Protein AF-H9FIE6-F1 (afdb_monomer)

Solvent-accessible surface area (backbone atoms only — not comparable to full-atom values): 7216 Å² total; per-residue (Å²): 117,74,65,43,48,56,50,24,53,52,25,47,75,69,70,36,49,73,58,19,46,52,44,35,52,58,74,63,68,66,77,90,70,83,52,68,72,58,45,52,50,47,33,54,29,30,54,53,42,24,61,50,21,65,77,80,38,58,86,52,23,64,60,33,49,50,55,26,50,54,52,46,52,55,43,67,71,43,30,73,80,79,44,54,87,47,47,65,61,52,26,53,50,51,24,51,52,26,45,50,52,15,53,51,24,49,75,71,67,38,52,72,59,13,55,50,25,52,53,54,23,58,80,42,45,81,76,88,80,74,91,124

pLDDT: mean 88.94, std 11.82, range [32.81, 96.88]

Secondary structure (DSSP, 8-state):
-HHHHHHHHHHHHTT-HHHHHHHHHHHT-SS---SHHHHHHHHHHHHHHHHHHHTT-GGGHHHHHHHHHHHHHHHHHHHHHH-GGGHHHHHHHHHHHHHHHHHHHHHTT-HHHHHHHHHHHHHHSPP-----

InterPro domains:
  IPR011990 Tetratricopeptide-like helical domain superfamily [G3DSA:1.25.40.10] (2-131)
  IPR011990 Tetratricopeptide-like helical domain superfamily [SSF48452] (6-130)
  IPR019734 Tetratricopeptide repeat [PS50005] (95-128)
  IPR019734 Tetratricopeptide repeat [SM00028] (1-34)
  IPR019734 Tetratricopeptide repeat [SM00028] (43-75)
  IPR019734 Tetratricopeptide repeat [SM00028] (95-128)
  IPR040364 Tetratricopeptide repeat protein 21A/21B [PTHR14699] (2-131)
  IPR056836 Tetratricopeptide repeat protein 21A/21B, fourth ARM domain [PF25068] (2-120)

Organism: Macaca mulatta (NCBI:txid9544)

Foldseek 3Di:
DLVLLVVLVVCVVVVVLVVSLVSLVVLVPDPDDDDLVSLVSNLSSLLSNLVSCVVPPLVCNVVSLVSSLVSLVVNLVCCVPPPVVCLLVSLVSNLSSLCSQLVSCVVVVVNVRNVVSNVVSPVSDPPPPPPD

Structure (mmCIF, N/CA/C/O backbone):
data_AF-H9FIE6-F1
#
_entry.id   AF-H9FIE6-F1
#
loop_
_atom_site.group_PDB
_atom_site.id
_atom_site.type_symbol
_atom_site.label_atom_id
_atom_site.label_alt_id
_atom_site.label_comp_id
_atom_site.label_asym_id
_atom_site.label_entity_id
_atom_site.label_seq_id
_atom_site.pdbx_PDB_ins_code
_atom_site.Cartn_x
_atom_site.Cartn_y
_atom_site.Cartn_z
_atom_site.occupancy
_atom_site.B_iso_or_equiv
_atom_site.auth_seq_id
_atom_site.auth_comp_id
_atom_site.auth_asym_id
_atom_site.auth_atom_id
_atom_site.pdbx_PDB_model_num
ATOM 1 N N . ASP A 1 1 ? -5.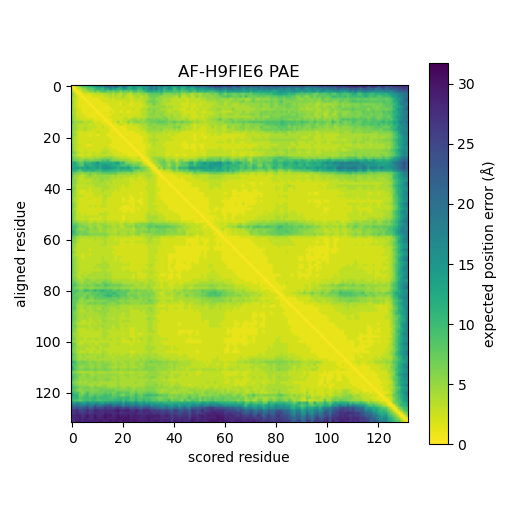711 7.839 -16.123 1.00 54.94 1 ASP A N 1
ATOM 2 C CA . ASP A 1 1 ? -6.093 9.210 -15.717 1.00 54.94 1 ASP A CA 1
ATOM 3 C C . ASP A 1 1 ? -5.314 9.708 -14.507 1.00 54.94 1 ASP A C 1
ATOM 5 O O . ASP A 1 1 ? -5.679 9.421 -13.372 1.00 54.94 1 ASP A O 1
ATOM 9 N N . PHE A 1 2 ? -4.264 10.500 -14.742 1.00 60.62 2 PHE A N 1
ATOM 10 C CA . PHE A 1 2 ? -3.476 11.159 -13.685 1.00 60.62 2 PHE A CA 1
ATOM 11 C C . PHE A 1 2 ? -4.336 12.106 -12.818 1.00 60.62 2 PHE A C 1
ATOM 13 O O . PHE A 1 2 ? -4.149 12.215 -11.608 1.00 60.62 2 PHE A O 1
ATOM 20 N N . LEU A 1 3 ? -5.362 12.709 -13.430 1.00 76.88 3 LEU A N 1
ATOM 21 C CA . LEU A 1 3 ? -6.283 13.652 -12.795 1.00 76.88 3 LEU A CA 1
ATOM 22 C C . LEU A 1 3 ? -7.105 13.031 -11.651 1.00 76.88 3 LEU A C 1
ATOM 24 O O . LEU A 1 3 ? -7.491 13.735 -10.717 1.00 76.88 3 LEU A O 1
ATOM 28 N N . CYS A 1 4 ? -7.377 11.723 -11.699 1.00 83.81 4 CYS A N 1
ATOM 29 C CA . CYS A 1 4 ? -8.188 11.047 -10.687 1.00 83.81 4 CYS A CA 1
ATOM 30 C C . CYS A 1 4 ? -7.450 10.906 -9.354 1.00 83.81 4 CYS A C 1
ATOM 32 O O . CYS A 1 4 ? -8.041 11.174 -8.306 1.00 83.81 4 CYS A O 1
ATOM 34 N N . CYS A 1 5 ? -6.170 10.522 -9.382 1.00 84.56 5 CYS A N 1
ATOM 35 C CA . CYS A 1 5 ? -5.388 10.382 -8.158 1.00 84.56 5 CYS 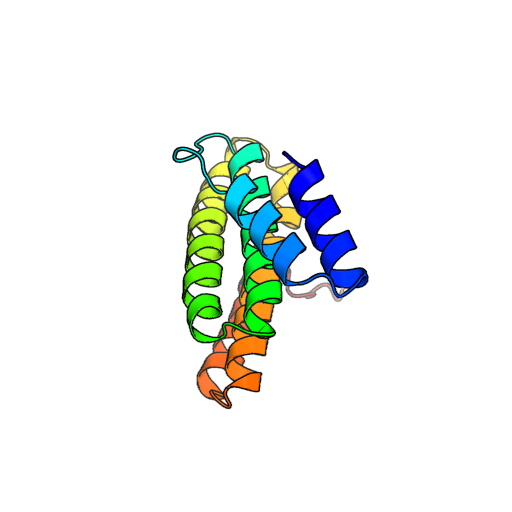A CA 1
ATOM 36 C C . CYS A 1 5 ? -5.133 11.775 -7.520 1.00 84.56 5 CYS A C 1
ATOM 38 O O . CYS A 1 5 ? -5.309 11.922 -6.309 1.00 84.56 5 CYS A O 1
ATOM 40 N N . ASP A 1 6 ? -4.861 12.821 -8.317 1.00 87.31 6 ASP A N 1
ATOM 41 C CA . ASP A 1 6 ? -4.720 14.208 -7.825 1.00 87.31 6 ASP A CA 1
ATOM 42 C C . ASP A 1 6 ? -6.017 14.739 -7.190 1.00 87.31 6 ASP A C 1
ATOM 44 O O . ASP A 1 6 ? -6.017 15.323 -6.100 1.00 87.31 6 ASP A O 1
ATOM 48 N N . LEU A 1 7 ? -7.157 14.503 -7.852 1.00 89.38 7 LEU A N 1
ATOM 49 C CA . LEU A 1 7 ? -8.469 14.875 -7.328 1.00 89.38 7 LEU A CA 1
ATOM 50 C C . LEU A 1 7 ? -8.766 14.143 -6.014 1.00 89.38 7 LEU A C 1
ATOM 52 O O . LEU A 1 7 ? -9.257 14.758 -5.065 1.00 89.38 7 LEU A O 1
ATOM 56 N N . ALA A 1 8 ? -8.467 12.846 -5.935 1.00 89.56 8 ALA A N 1
ATOM 57 C CA . ALA A 1 8 ? -8.651 12.065 -4.719 1.00 89.56 8 ALA A CA 1
ATOM 58 C C . ALA A 1 8 ? -7.777 12.581 -3.566 1.00 89.56 8 ALA A C 1
ATOM 60 O O . ALA A 1 8 ? -8.263 12.707 -2.440 1.00 89.56 8 ALA A O 1
ATOM 61 N N . GLU A 1 9 ? -6.524 12.953 -3.836 1.00 87.62 9 GLU A N 1
ATOM 62 C CA . GLU A 1 9 ? -5.632 13.529 -2.831 1.00 87.62 9 GLU A CA 1
ATOM 63 C C . GLU A 1 9 ? -6.153 14.880 -2.311 1.00 87.62 9 GLU A C 1
ATOM 65 O O . GLU A 1 9 ? -6.167 15.131 -1.100 1.00 87.62 9 GLU A O 1
ATOM 70 N N . LEU A 1 10 ? -6.660 15.736 -3.203 1.00 91.94 10 LEU A N 1
ATOM 71 C CA . LEU A 1 10 ? -7.312 16.987 -2.817 1.00 91.94 10 LEU A CA 1
ATOM 72 C C . LEU A 1 10 ? -8.566 16.731 -1.967 1.00 91.94 10 LEU A C 1
ATOM 74 O O . LEU A 1 10 ? -8.778 17.388 -0.946 1.00 91.94 10 LEU A O 1
ATOM 78 N N . LEU A 1 11 ? -9.397 15.761 -2.353 1.00 89.69 11 LEU A N 1
ATOM 79 C CA . LEU A 1 11 ? -10.601 15.392 -1.606 1.00 89.69 11 LEU A CA 1
ATOM 80 C C . LEU A 1 11 ? -10.266 14.861 -0.207 1.00 89.69 11 LEU A C 1
ATOM 82 O O . LEU A 1 11 ? -10.954 15.224 0.750 1.00 89.69 11 LEU A O 1
ATOM 86 N N . LEU A 1 12 ? -9.194 14.078 -0.068 1.00 88.06 12 LEU A N 1
ATOM 87 C CA . LEU A 1 12 ? -8.666 13.638 1.224 1.00 88.06 12 LEU A CA 1
ATOM 88 C C . LEU A 1 12 ? -8.231 14.822 2.096 1.00 88.06 12 LEU A C 1
ATOM 90 O O . LEU A 1 12 ? -8.628 14.896 3.259 1.00 88.06 12 LEU A O 1
ATOM 94 N N . LYS A 1 13 ? -7.492 15.789 1.533 1.00 89.62 13 LYS A N 1
ATOM 95 C CA . LYS A 1 13 ? -7.089 17.026 2.236 1.00 89.62 13 LYS A CA 1
ATOM 96 C C . LYS A 1 13 ? -8.299 17.845 2.704 1.00 89.62 13 LYS A C 1
ATOM 98 O O . LYS A 1 13 ? -8.264 18.446 3.773 1.00 89.62 13 LYS A O 1
ATOM 103 N N . LEU A 1 14 ? -9.400 17.805 1.953 1.00 91.94 14 LEU A N 1
ATOM 104 C CA . LEU A 1 14 ? -10.682 18.429 2.305 1.00 91.94 14 LEU A CA 1
ATOM 105 C C . LEU A 1 14 ? -11.573 17.563 3.219 1.00 91.94 14 LEU A C 1
ATOM 107 O O . LEU A 1 14 ? -12.735 17.913 3.433 1.00 91.94 14 LEU A O 1
ATOM 111 N N . LYS A 1 15 ? -11.071 16.431 3.734 1.00 88.62 15 LYS A N 1
ATOM 112 C CA . LYS A 1 15 ? -11.808 15.452 4.560 1.00 88.62 15 LYS A CA 1
ATOM 113 C C . LYS A 1 15 ? -13.062 14.873 3.882 1.00 88.62 15 LYS A C 1
ATOM 115 O O . LYS A 1 15 ? -13.965 14.370 4.545 1.00 88.62 15 LYS A O 1
ATOM 120 N N . LYS A 1 16 ? -13.131 14.904 2.548 1.00 91.00 16 LYS A N 1
ATOM 121 C CA . LYS A 1 16 ? -14.238 14.355 1.744 1.00 91.00 16 LYS A CA 1
ATOM 122 C C . LYS A 1 16 ? -13.971 12.890 1.385 1.00 91.00 16 LYS A C 1
ATOM 124 O O . LYS A 1 16 ? -13.906 12.538 0.208 1.00 91.00 16 LYS A O 1
ATOM 129 N N . ILE A 1 17 ? -13.841 12.047 2.408 1.00 90.31 17 ILE A N 1
ATOM 130 C CA . ILE A 1 17 ? -13.378 10.651 2.307 1.00 90.31 17 ILE A CA 1
ATOM 131 C C . ILE A 1 17 ? -14.224 9.835 1.316 1.00 90.31 17 ILE A C 1
ATOM 133 O O . ILE A 1 17 ? -13.685 9.303 0.351 1.00 90.31 17 ILE A O 1
ATOM 137 N N . ASN A 1 18 ? -15.553 9.852 1.455 1.00 91.00 18 ASN A N 1
ATOM 138 C CA . ASN A 1 18 ? -16.460 9.091 0.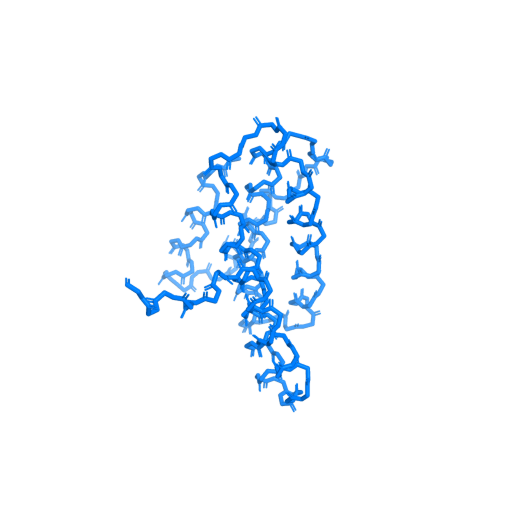579 1.00 91.00 18 ASN A CA 1
ATOM 139 C C . ASN A 1 18 ? -16.356 9.502 -0.901 1.00 91.00 18 ASN A C 1
ATOM 141 O O . ASN A 1 18 ? -16.554 8.692 -1.804 1.00 91.00 18 ASN A O 1
ATOM 145 N N . LYS A 1 19 ? -16.062 10.783 -1.175 1.00 92.00 19 LYS A N 1
ATOM 146 C CA . LYS A 1 19 ? -15.887 11.264 -2.553 1.00 92.00 19 LYS A CA 1
ATOM 147 C C . LYS A 1 19 ? -14.548 10.811 -3.122 1.00 92.00 19 LYS A C 1
ATOM 149 O O . LYS A 1 19 ? -14.514 10.412 -4.281 1.00 92.00 19 LYS A O 1
ATOM 154 N N . ALA A 1 20 ? -13.483 10.858 -2.318 1.00 93.12 20 ALA A N 1
ATOM 155 C CA . ALA A 1 20 ? -12.175 10.347 -2.714 1.00 93.12 20 ALA A CA 1
ATOM 156 C C . ALA A 1 20 ? -12.260 8.852 -3.050 1.00 93.12 20 ALA A C 1
ATOM 158 O O . ALA A 1 20 ? -11.829 8.444 -4.123 1.00 93.12 20 ALA A O 1
ATOM 159 N N . GLU A 1 21 ? -12.911 8.061 -2.192 1.00 93.44 21 GLU A N 1
ATOM 160 C CA . GLU A 1 21 ? -13.128 6.629 -2.418 1.00 93.44 21 GLU A CA 1
ATOM 161 C C . GLU A 1 21 ? -13.839 6.354 -3.748 1.00 93.44 21 GLU A C 1
ATOM 163 O O . GLU A 1 21 ? -13.386 5.527 -4.537 1.00 93.44 21 GLU A O 1
ATOM 168 N N . LYS A 1 22 ? -14.940 7.069 -4.021 1.00 93.69 22 LYS A N 1
ATOM 169 C CA . LYS A 1 22 ? -15.718 6.887 -5.250 1.00 93.69 22 LYS A CA 1
ATOM 170 C C . LYS A 1 22 ? -14.887 7.189 -6.498 1.00 93.69 22 LYS A C 1
ATOM 172 O O . LYS A 1 22 ? -14.921 6.405 -7.439 1.00 93.69 22 LYS A O 1
ATOM 177 N N . VAL A 1 23 ? -14.143 8.297 -6.491 1.00 93.62 23 VAL A N 1
ATOM 178 C CA . VAL A 1 23 ? -13.274 8.690 -7.613 1.00 93.62 23 VAL A CA 1
ATOM 179 C C . VAL A 1 23 ? -12.198 7.634 -7.860 1.00 93.62 23 VAL A C 1
ATOM 181 O O . VAL A 1 23 ? -11.979 7.250 -9.003 1.00 93.62 23 VAL A O 1
ATOM 184 N N . LEU A 1 24 ? -11.565 7.127 -6.800 1.00 92.81 24 LEU A N 1
ATOM 185 C CA . LEU A 1 24 ? -10.520 6.107 -6.912 1.00 92.81 24 LEU A CA 1
ATOM 186 C C . LEU A 1 24 ? -11.065 4.770 -7.418 1.00 92.81 24 LEU A C 1
ATOM 188 O O . LEU A 1 24 ? -10.441 4.146 -8.266 1.00 92.81 24 LEU A O 1
ATOM 192 N N . LYS A 1 25 ? -12.241 4.343 -6.945 1.00 93.19 25 LYS A N 1
ATOM 193 C CA . LYS A 1 25 ? -12.894 3.121 -7.434 1.00 93.19 25 LYS A CA 1
ATOM 194 C C . LYS A 1 25 ? -13.239 3.207 -8.914 1.00 93.19 25 LYS A C 1
ATOM 196 O O . LYS A 1 25 ? -12.953 2.267 -9.636 1.00 93.19 25 LYS A O 1
ATOM 201 N N . GLN A 1 26 ? -13.799 4.334 -9.353 1.00 91.62 26 GLN A N 1
ATOM 202 C CA . GLN A 1 26 ? -14.104 4.566 -10.767 1.00 91.62 26 GLN A CA 1
ATOM 203 C C . GLN A 1 26 ? -12.836 4.585 -11.623 1.00 91.62 26 GLN A C 1
ATOM 205 O O . GLN A 1 26 ? -12.830 4.043 -12.719 1.00 91.62 26 GLN A O 1
ATOM 210 N N . ALA A 1 27 ? -11.748 5.167 -11.112 1.00 90.19 27 ALA A N 1
ATOM 211 C CA . ALA A 1 27 ? -10.466 5.182 -11.810 1.00 90.19 27 ALA A CA 1
ATOM 212 C C . ALA A 1 27 ? -9.842 3.787 -11.967 1.00 90.19 27 ALA A C 1
ATOM 214 O O . ALA A 1 27 ? -9.020 3.619 -12.853 1.00 90.19 27 ALA A O 1
ATOM 215 N N . LEU A 1 28 ? -10.224 2.824 -11.122 1.00 90.62 28 LEU A N 1
ATOM 216 C CA . LEU A 1 28 ? -9.780 1.427 -11.163 1.00 90.62 28 LEU A CA 1
ATOM 217 C C . LEU A 1 28 ? -10.811 0.502 -11.841 1.00 90.62 28 LEU A C 1
ATOM 219 O O . LEU A 1 28 ? -10.605 -0.709 -11.909 1.00 90.62 28 LEU A O 1
ATOM 223 N N . GLU A 1 29 ? -11.945 1.044 -12.294 1.00 89.19 29 GLU A N 1
ATOM 224 C CA . GLU A 1 29 ? -13.035 0.298 -12.925 1.00 89.19 29 GLU A CA 1
ATOM 225 C C . GLU A 1 29 ? -12.784 0.185 -14.433 1.00 89.19 29 GLU A C 1
ATOM 227 O O . GLU A 1 29 ? -13.448 0.809 -15.259 1.00 89.19 29 GLU A O 1
ATOM 232 N N . HIS A 1 30 ? -11.770 -0.597 -14.792 1.00 84.38 30 HIS A N 1
ATOM 233 C CA . HIS A 1 30 ? -11.421 -0.902 -16.176 1.00 84.38 30 HIS A CA 1
ATOM 234 C C . HIS A 1 30 ? -10.759 -2.282 -16.285 1.00 84.38 30 HIS A C 1
ATOM 236 O O . HIS A 1 30 ? -10.373 -2.893 -15.286 1.00 84.38 30 HIS A O 1
ATOM 242 N N . ASP A 1 31 ? -10.623 -2.776 -17.517 1.00 79.25 31 ASP A N 1
ATOM 243 C CA . ASP A 1 31 ? -9.955 -4.049 -17.794 1.00 79.25 31 ASP A CA 1
ATOM 244 C C . ASP A 1 31 ? -8.474 -4.028 -17.385 1.00 79.25 31 ASP A C 1
ATOM 246 O O . ASP A 1 31 ? -7.865 -2.972 -17.191 1.00 79.25 31 ASP A O 1
ATOM 250 N N . ILE A 1 32 ? -7.879 -5.221 -17.261 1.00 74.75 32 ILE A N 1
ATOM 251 C CA . ILE A 1 32 ? -6.474 -5.399 -16.873 1.00 74.75 32 ILE A CA 1
ATOM 252 C C . ILE A 1 32 ? -5.567 -4.609 -17.826 1.00 74.75 32 ILE A C 1
ATOM 254 O O . ILE A 1 32 ? -5.373 -4.992 -18.982 1.00 74.75 32 ILE A O 1
ATOM 258 N N . VAL A 1 33 ? -4.953 -3.546 -17.309 1.00 78.69 33 VAL A N 1
ATOM 259 C CA . VAL A 1 33 ? -3.997 -2.725 -18.055 1.00 78.69 33 VAL A CA 1
ATOM 260 C C . VAL A 1 33 ? -2.679 -3.469 -18.268 1.00 78.69 33 VAL A C 1
ATOM 262 O O . VAL A 1 33 ? -2.192 -4.206 -17.402 1.00 78.69 33 VAL A O 1
ATOM 265 N N . GLN A 1 34 ? -2.106 -3.296 -19.458 1.00 82.69 34 GLN A N 1
ATOM 266 C CA . GLN A 1 34 ? -0.864 -3.955 -19.874 1.00 82.69 34 GLN A CA 1
ATOM 267 C C . GLN A 1 34 ? 0.258 -2.964 -20.177 1.00 82.69 34 GLN A C 1
ATOM 269 O O . GLN A 1 34 ? 1.414 -3.374 -20.245 1.00 82.69 34 GLN A O 1
ATOM 274 N N . ASP A 1 35 ? -0.020 -1.676 -20.354 1.00 89.56 35 ASP A N 1
ATOM 275 C CA . ASP A 1 35 ? 1.031 -0.678 -20.515 1.00 89.56 35 ASP A CA 1
ATOM 276 C C . ASP A 1 35 ? 1.543 -0.193 -19.150 1.00 89.56 35 ASP A C 1
ATOM 278 O O . ASP A 1 35 ? 0.796 -0.065 -18.178 1.00 89.56 35 ASP A O 1
ATOM 282 N N . ILE A 1 36 ? 2.849 0.061 -19.075 1.00 88.69 36 ILE A N 1
ATOM 283 C CA . ILE A 1 36 ? 3.520 0.487 -17.844 1.00 88.69 36 ILE A CA 1
ATOM 284 C C . ILE A 1 36 ? 2.905 1.776 -17.249 1.00 88.69 36 ILE A C 1
ATOM 286 O O . ILE A 1 36 ? 2.653 1.786 -16.040 1.00 88.69 36 ILE A O 1
ATOM 290 N N . PRO A 1 37 ? 2.640 2.848 -18.027 1.00 89.69 37 PRO A N 1
ATOM 291 C CA . PRO A 1 37 ? 2.053 4.080 -17.496 1.00 89.69 37 PRO A CA 1
ATOM 292 C C . PRO A 1 37 ? 0.697 3.884 -16.810 1.00 89.69 37 PRO A C 1
ATOM 294 O O . PRO A 1 37 ? 0.491 4.409 -15.713 1.00 89.69 37 PRO A O 1
ATOM 297 N N . SER A 1 38 ? -0.209 3.110 -17.409 1.00 90.00 38 SER A N 1
ATOM 298 C CA . SER A 1 38 ? -1.513 2.815 -16.810 1.00 90.00 38 SER A CA 1
ATOM 299 C C . SER A 1 38 ? -1.362 1.992 -15.535 1.00 90.00 38 SER A C 1
ATOM 301 O O . SER A 1 38 ? -1.924 2.358 -14.506 1.00 90.00 38 SER A O 1
ATOM 303 N N . MET A 1 39 ? -0.504 0.964 -15.541 1.00 91.75 39 MET A N 1
ATOM 304 C CA . MET A 1 39 ? -0.220 0.186 -14.329 1.00 91.75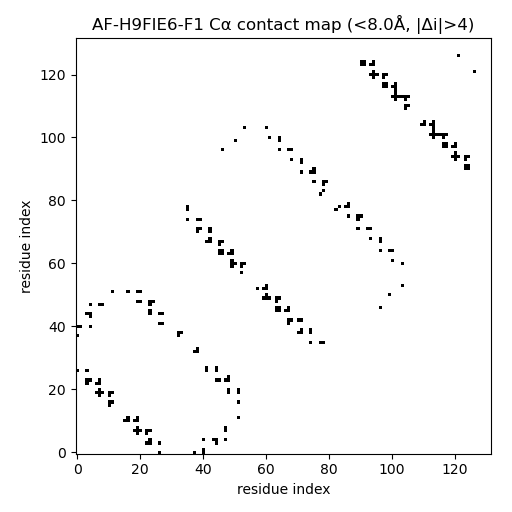 39 MET A CA 1
ATOM 305 C C . MET A 1 39 ? 0.311 1.077 -13.190 1.00 91.75 39 MET A C 1
ATOM 307 O O . MET A 1 39 ? -0.063 0.902 -12.034 1.00 91.75 39 MET A O 1
ATOM 311 N N . MET A 1 40 ? 1.166 2.060 -13.489 1.00 91.56 40 MET A N 1
ATOM 312 C CA . MET A 1 40 ? 1.663 3.006 -12.479 1.00 91.56 40 MET A CA 1
ATOM 313 C C . MET A 1 40 ? 0.568 3.912 -11.927 1.00 91.56 40 MET A C 1
ATOM 315 O O . MET A 1 40 ? 0.590 4.252 -10.741 1.00 91.56 40 MET A O 1
ATOM 319 N N . ASN A 1 41 ? -0.366 4.333 -12.777 1.00 91.25 41 ASN A N 1
ATOM 320 C CA . ASN A 1 41 ? -1.519 5.112 -12.349 1.00 91.25 41 ASN A CA 1
ATOM 321 C C . ASN A 1 41 ? -2.384 4.307 -11.371 1.00 91.25 41 ASN A C 1
ATOM 323 O O . ASN A 1 41 ? -2.734 4.811 -10.303 1.00 91.25 41 ASN A O 1
ATOM 327 N N . ASP A 1 42 ? -2.636 3.039 -11.686 1.00 93.69 42 ASP A N 1
ATOM 328 C CA . ASP A 1 42 ? -3.405 2.134 -10.835 1.00 93.69 42 ASP A CA 1
ATOM 329 C C . ASP A 1 42 ? -2.723 1.908 -9.492 1.00 93.69 42 ASP A C 1
ATOM 331 O O . ASP A 1 42 ? -3.380 2.009 -8.459 1.00 93.69 42 ASP A O 1
ATOM 335 N N . VAL A 1 43 ? -1.401 1.682 -9.471 1.00 94.62 43 VAL A N 1
ATOM 336 C CA . VAL A 1 43 ? -0.655 1.567 -8.208 1.00 94.62 43 VAL A CA 1
ATOM 337 C C . VAL A 1 43 ? -0.874 2.816 -7.355 1.00 94.62 43 VAL A C 1
ATOM 339 O O . VAL A 1 43 ? -1.267 2.699 -6.195 1.00 94.62 43 VAL A O 1
ATOM 342 N N . LYS A 1 44 ? -0.698 4.022 -7.912 1.00 93.12 44 LYS A N 1
ATOM 343 C CA . LYS A 1 44 ? -0.912 5.276 -7.164 1.00 93.12 44 LYS A CA 1
ATOM 344 C C . LYS A 1 44 ? -2.329 5.381 -6.606 1.00 93.12 44 LYS A C 1
ATOM 346 O O . LYS A 1 44 ? -2.507 5.727 -5.437 1.00 93.12 44 LYS A O 1
ATOM 351 N N . CYS A 1 45 ? -3.330 5.072 -7.420 1.00 94.06 45 CYS A N 1
ATOM 352 C CA . CYS A 1 45 ? -4.720 5.145 -7.001 1.00 94.06 45 CYS A CA 1
ATOM 353 C C . CYS A 1 45 ? -5.066 4.055 -5.959 1.00 94.06 45 CYS A C 1
ATOM 355 O O . CYS A 1 45 ? -5.801 4.343 -5.015 1.00 94.06 45 CYS A O 1
ATOM 357 N N . LEU A 1 46 ? -4.460 2.864 -6.021 1.00 95.62 46 LEU A N 1
ATOM 358 C CA . LEU A 1 46 ? -4.567 1.832 -4.981 1.00 95.62 46 LEU A CA 1
ATOM 359 C C . LEU A 1 46 ? -3.924 2.268 -3.653 1.00 95.62 46 LEU A C 1
ATOM 361 O O . LEU A 1 46 ? -4.534 2.069 -2.605 1.00 95.62 46 LEU A O 1
ATOM 365 N N . LEU A 1 47 ? -2.748 2.914 -3.665 1.00 94.69 47 LEU A N 1
ATOM 366 C CA . LEU A 1 47 ? -2.142 3.468 -2.440 1.00 94.69 47 LEU A CA 1
ATOM 367 C C . LEU A 1 47 ? -3.042 4.531 -1.796 1.00 94.69 47 LEU A C 1
ATOM 369 O O . LEU A 1 47 ? -3.201 4.561 -0.577 1.00 94.69 47 LEU A O 1
ATOM 373 N N . LEU A 1 48 ? -3.628 5.422 -2.600 1.00 94.19 48 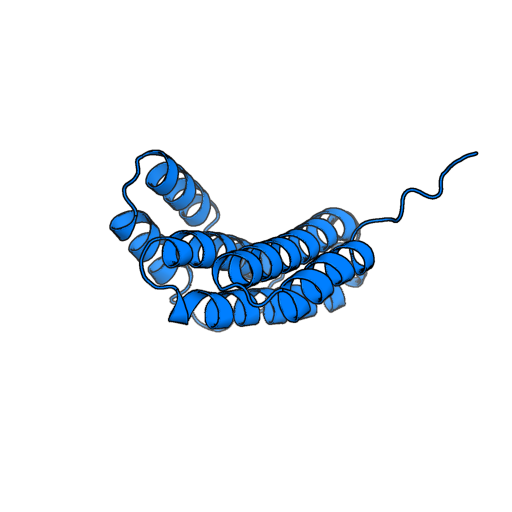LEU A N 1
ATOM 374 C CA . LEU A 1 48 ? -4.563 6.424 -2.085 1.00 94.19 48 LEU A CA 1
ATOM 375 C C . LEU A 1 48 ? -5.838 5.771 -1.543 1.00 94.19 48 LEU A C 1
ATOM 377 O O . LEU A 1 48 ? -6.362 6.218 -0.523 1.00 94.19 48 LEU A O 1
ATOM 381 N N . LEU A 1 49 ? -6.318 4.705 -2.187 1.00 95.25 49 LEU A N 1
ATOM 382 C CA . LEU A 1 49 ? -7.508 3.981 -1.754 1.00 95.25 49 LEU A CA 1
ATOM 383 C C . LEU A 1 49 ? -7.266 3.241 -0.434 1.00 95.25 49 LEU A C 1
ATOM 385 O O . LEU A 1 49 ? -8.121 3.283 0.446 1.00 95.25 49 LEU A O 1
ATOM 389 N N . ALA A 1 50 ? -6.088 2.642 -0.250 1.00 95.44 50 ALA A N 1
ATOM 390 C CA . ALA A 1 50 ? -5.688 2.052 1.025 1.00 95.44 50 ALA A CA 1
ATOM 391 C C . ALA A 1 50 ? -5.704 3.103 2.150 1.00 95.44 50 ALA A C 1
ATOM 393 O O . ALA A 1 50 ? -6.334 2.893 3.185 1.00 95.44 50 ALA A O 1
ATOM 394 N N . LYS A 1 51 ? -5.140 4.293 1.905 1.00 92.81 51 LYS A N 1
ATOM 395 C CA . LYS A 1 51 ? -5.177 5.417 2.856 1.00 92.81 51 LYS A CA 1
ATOM 396 C C . LYS A 1 51 ? -6.595 5.914 3.160 1.00 92.81 51 LYS A C 1
ATOM 398 O O . LYS A 1 51 ? -6.886 6.328 4.280 1.00 92.81 51 LYS A O 1
ATOM 403 N N . VAL A 1 52 ? -7.487 5.893 2.170 1.00 93.38 52 VAL A N 1
ATOM 404 C CA . VAL A 1 52 ? -8.916 6.175 2.359 1.00 93.38 52 VAL A CA 1
ATOM 405 C C . VAL A 1 52 ? -9.538 5.124 3.283 1.00 93.38 52 VAL A C 1
ATOM 407 O O . VAL A 1 52 ? -10.211 5.490 4.247 1.00 93.38 52 VAL A O 1
ATOM 410 N N . TYR A 1 53 ? -9.277 3.841 3.044 1.00 94.19 53 TYR A N 1
ATOM 411 C CA . TYR A 1 53 ? -9.814 2.733 3.833 1.00 94.19 53 TYR A CA 1
ATOM 412 C C . TYR A 1 53 ? -9.297 2.675 5.269 1.00 94.19 53 TYR A C 1
ATOM 414 O O . TYR A 1 53 ? -10.073 2.325 6.153 1.00 94.19 53 TYR A O 1
ATOM 422 N N . GLU A 1 54 ? -8.073 3.119 5.550 1.00 90.25 54 GLU A N 1
ATOM 423 C CA . GLU A 1 54 ? -7.567 3.227 6.930 1.00 90.25 54 GLU A CA 1
ATOM 424 C C . GLU A 1 54 ? -8.506 4.005 7.864 1.00 90.25 54 GLU A C 1
ATOM 426 O O . GLU A 1 54 ? -8.608 3.724 9.058 1.00 90.25 54 GLU A O 1
ATOM 431 N N . SER A 1 55 ? -9.244 4.974 7.318 1.00 87.19 55 SER A N 1
ATOM 432 C CA . SER A 1 55 ? -10.139 5.820 8.109 1.00 87.19 55 SER A CA 1
ATOM 433 C C . SER A 1 55 ? -11.487 5.184 8.467 1.00 87.19 55 SER A C 1
ATOM 435 O O . SER A 1 55 ? -12.112 5.625 9.431 1.00 87.19 55 SER A O 1
ATOM 437 N N . HIS A 1 56 ? -11.977 4.208 7.693 1.00 86.38 56 HIS A N 1
ATOM 438 C CA . HIS A 1 56 ? -13.363 3.730 7.836 1.00 86.38 56 HIS A CA 1
ATOM 439 C C . HIS A 1 56 ? -13.642 2.304 7.329 1.00 86.38 56 HIS A C 1
ATOM 441 O O . HIS A 1 56 ? -14.779 1.850 7.434 1.00 86.38 56 HIS A O 1
ATOM 447 N N . LYS A 1 57 ? -12.654 1.603 6.764 1.00 91.50 57 LYS A N 1
ATOM 448 C CA . LYS A 1 57 ? -12.800 0.270 6.162 1.00 91.50 57 LYS A CA 1
ATOM 449 C C . LYS A 1 57 ? -11.503 -0.548 6.242 1.00 91.50 57 LYS A C 1
ATOM 451 O O . LYS A 1 57 ? -10.930 -0.961 5.230 1.00 91.50 57 LYS A O 1
ATOM 456 N N . LYS A 1 58 ? -11.003 -0.738 7.461 1.00 89.88 58 LYS A N 1
ATOM 457 C CA . LYS A 1 58 ? -9.685 -1.331 7.735 1.00 89.88 58 LYS A CA 1
ATOM 458 C C . LYS A 1 58 ? -9.494 -2.718 7.122 1.00 89.88 58 LYS A C 1
ATOM 460 O O . LYS A 1 58 ? -8.417 -3.026 6.625 1.00 89.88 58 LYS A O 1
ATOM 465 N N . GLU A 1 59 ? -10.549 -3.524 7.080 1.00 90.50 59 GLU A N 1
ATOM 466 C CA . GLU A 1 59 ? -10.537 -4.873 6.517 1.00 90.50 59 GLU A CA 1
ATOM 467 C C . GLU A 1 59 ? -10.164 -4.905 5.025 1.00 90.50 59 GLU A C 1
ATOM 469 O O . GLU A 1 59 ? -9.629 -5.900 4.541 1.00 90.50 59 GLU A O 1
ATOM 474 N N . ALA A 1 60 ? -10.395 -3.806 4.296 1.00 94.56 60 ALA A N 1
ATOM 475 C CA . ALA A 1 60 ? -10.077 -3.696 2.875 1.00 94.56 60 ALA A CA 1
ATOM 476 C C . ALA A 1 60 ? -8.660 -3.164 2.602 1.00 94.56 60 ALA A C 1
ATOM 478 O O . ALA A 1 60 ? -8.211 -3.195 1.452 1.00 94.56 60 ALA A O 1
ATOM 479 N N . VAL A 1 61 ? -7.944 -2.671 3.621 1.00 95.06 61 VAL A N 1
ATOM 480 C CA . VAL A 1 61 ? -6.613 -2.069 3.448 1.00 95.06 61 VAL A CA 1
ATOM 481 C C . VAL A 1 61 ? -5.621 -3.109 2.940 1.00 95.06 61 VAL A C 1
ATOM 483 O O . VAL A 1 61 ? -5.022 -2.915 1.885 1.00 95.06 61 VAL A O 1
ATOM 486 N N . ILE A 1 62 ? -5.497 -4.243 3.636 1.00 96.00 62 ILE A N 1
ATOM 487 C CA . ILE A 1 62 ? -4.545 -5.306 3.281 1.00 96.00 62 ILE A CA 1
ATOM 488 C C . ILE A 1 62 ? -4.820 -5.867 1.885 1.00 96.00 62 ILE A C 1
ATOM 490 O O . ILE A 1 62 ? -3.888 -6.072 1.109 1.00 96.00 62 ILE A O 1
ATOM 494 N N . GLU A 1 63 ? -6.086 -6.086 1.525 1.00 96.62 63 GLU A N 1
ATOM 495 C CA . GLU A 1 63 ? -6.444 -6.540 0.176 1.00 96.62 63 GLU A CA 1
ATOM 496 C C . GLU A 1 63 ? -6.007 -5.520 -0.889 1.00 96.62 63 GLU A C 1
ATOM 498 O O . GLU A 1 63 ? -5.428 -5.883 -1.914 1.00 96.62 63 GLU A O 1
ATOM 503 N N . THR A 1 64 ? -6.233 -4.232 -0.625 1.00 96.62 64 THR A N 1
ATOM 504 C CA . THR A 1 64 ? -5.879 -3.140 -1.542 1.00 96.62 64 THR A CA 1
ATOM 505 C C . THR A 1 64 ? -4.364 -2.994 -1.694 1.00 96.62 64 THR A C 1
ATOM 507 O O . THR A 1 64 ? -3.866 -2.873 -2.814 1.00 96.62 64 THR A O 1
ATOM 510 N N . LEU A 1 65 ? -3.612 -3.071 -0.593 1.00 96.88 65 LEU A N 1
ATOM 511 C CA . LEU A 1 65 ? -2.149 -3.002 -0.609 1.00 96.88 65 LEU A CA 1
ATOM 512 C C . LEU A 1 65 ? -1.518 -4.215 -1.308 1.00 96.88 65 LEU A C 1
ATOM 514 O O . LEU A 1 65 ? -0.540 -4.053 -2.035 1.00 96.88 65 LEU A O 1
ATOM 518 N N . ASN A 1 66 ? -2.098 -5.413 -1.168 1.00 96.81 66 ASN A N 1
ATOM 519 C CA . ASN A 1 66 ? -1.643 -6.595 -1.908 1.00 96.81 66 ASN A CA 1
ATOM 520 C C . ASN A 1 66 ? -1.812 -6.420 -3.424 1.00 96.81 66 ASN A C 1
ATOM 522 O O . ASN A 1 66 ? -0.891 -6.733 -4.178 1.00 96.81 66 ASN A O 1
ATOM 526 N N . LYS A 1 67 ? -2.946 -5.862 -3.875 1.00 95.81 67 LYS A N 1
ATOM 527 C CA . LYS A 1 67 ? -3.158 -5.528 -5.296 1.00 95.81 67 LYS A CA 1
ATOM 528 C C . LYS A 1 67 ? -2.116 -4.526 -5.798 1.00 95.81 67 LYS A C 1
ATOM 530 O O . LYS A 1 67 ? -1.558 -4.715 -6.876 1.00 95.81 67 LYS A O 1
ATOM 535 N N . ALA A 1 68 ? -1.815 -3.496 -5.003 1.00 96.38 68 ALA A N 1
ATOM 536 C CA . ALA A 1 68 ? -0.785 -2.517 -5.345 1.00 96.38 68 ALA A CA 1
ATOM 537 C C . ALA A 1 68 ? 0.603 -3.167 -5.463 1.00 96.38 68 ALA A C 1
ATOM 539 O O . ALA A 1 68 ? 1.334 -2.882 -6.410 1.00 96.38 68 ALA A O 1
ATOM 540 N N . LEU A 1 69 ? 0.961 -4.057 -4.531 1.00 95.69 69 LEU A N 1
ATOM 541 C CA . LEU A 1 69 ? 2.263 -4.723 -4.511 1.00 95.69 69 LEU A CA 1
ATOM 542 C C . LEU A 1 69 ? 2.448 -5.703 -5.678 1.00 95.69 69 LEU A C 1
ATOM 544 O O . LEU A 1 69 ? 3.533 -5.749 -6.264 1.00 95.69 69 LEU A O 1
ATOM 548 N N . ASP A 1 70 ? 1.411 -6.464 -6.039 1.00 95.38 70 ASP A N 1
ATOM 549 C CA . ASP A 1 70 ? 1.441 -7.352 -7.209 1.00 95.38 70 ASP A CA 1
ATOM 550 C C . ASP A 1 70 ? 1.698 -6.553 -8.492 1.00 95.38 70 ASP A C 1
ATOM 552 O O . ASP A 1 70 ? 2.628 -6.841 -9.257 1.00 95.38 70 ASP A O 1
ATOM 556 N N . LEU A 1 71 ? 0.938 -5.472 -8.678 1.00 94.69 71 LEU A N 1
ATOM 557 C CA . LEU A 1 71 ? 1.078 -4.618 -9.846 1.00 94.69 71 LEU A CA 1
ATOM 558 C C . LEU A 1 71 ? 2.452 -3.933 -9.879 1.00 94.69 71 LEU A C 1
ATOM 560 O O . LEU A 1 71 ? 3.114 -3.932 -10.920 1.00 94.69 71 LEU A O 1
ATOM 564 N N . GLN A 1 72 ? 2.940 -3.460 -8.728 1.00 95.62 72 GLN A N 1
ATOM 565 C CA . GLN A 1 72 ? 4.277 -2.881 -8.596 1.00 95.62 72 GLN A CA 1
ATOM 566 C C . GLN A 1 72 ? 5.388 -3.889 -8.910 1.00 95.62 72 GLN A C 1
ATOM 568 O O . GLN A 1 72 ? 6.378 -3.546 -9.557 1.00 95.62 72 GLN A O 1
ATOM 573 N N . SER A 1 73 ? 5.218 -5.151 -8.519 1.00 94.62 73 SER A N 1
ATOM 574 C CA . SER A 1 73 ? 6.172 -6.222 -8.824 1.00 94.62 73 SER A CA 1
ATOM 575 C C . SER A 1 73 ? 6.229 -6.522 -10.322 1.00 94.62 73 SER A C 1
ATOM 577 O O . SER A 1 73 ? 7.306 -6.769 -10.869 1.00 94.62 73 SER A O 1
ATOM 579 N N . ARG A 1 74 ? 5.085 -6.472 -11.017 1.00 94.62 74 ARG A N 1
ATOM 580 C CA . ARG A 1 74 ? 5.025 -6.603 -12.483 1.00 94.62 74 ARG A CA 1
ATOM 581 C C . ARG A 1 74 ? 5.703 -5.424 -13.181 1.00 94.62 74 ARG A C 1
ATOM 583 O O . ARG A 1 74 ? 6.457 -5.644 -14.127 1.00 94.62 74 ARG A O 1
ATOM 590 N N . ILE A 1 75 ? 5.484 -4.202 -12.693 1.00 94.25 75 ILE A N 1
ATOM 591 C CA . ILE A 1 75 ? 6.151 -2.986 -13.181 1.00 94.25 75 ILE A CA 1
ATOM 592 C C . ILE A 1 75 ? 7.673 -3.113 -13.021 1.00 94.25 75 ILE A C 1
ATOM 594 O O . ILE A 1 75 ? 8.403 -2.997 -14.001 1.00 94.25 75 ILE A O 1
ATOM 598 N N . LEU A 1 76 ? 8.167 -3.437 -11.822 1.00 94.00 76 LEU A N 1
ATOM 599 C CA . LEU A 1 76 ? 9.606 -3.542 -11.535 1.00 94.00 76 LEU A CA 1
ATOM 600 C C . LEU A 1 76 ? 10.339 -4.599 -12.378 1.00 94.00 76 LEU A C 1
ATOM 602 O O . LEU A 1 76 ? 11.535 -4.453 -12.618 1.00 94.00 76 LEU A O 1
ATOM 606 N N . LYS A 1 77 ? 9.642 -5.636 -12.862 1.00 94.12 77 LYS A N 1
ATOM 607 C CA . LYS A 1 77 ? 10.207 -6.631 -13.792 1.00 94.12 77 LYS A CA 1
ATOM 608 C C . LYS A 1 77 ? 10.373 -6.102 -15.220 1.00 94.12 77 LYS A C 1
ATOM 610 O O . LYS A 1 77 ? 11.226 -6.599 -15.946 1.00 94.12 77 LYS A O 1
ATOM 615 N N . ARG A 1 78 ? 9.557 -5.127 -15.629 1.00 94.31 78 ARG A N 1
ATOM 616 C CA . ARG A 1 78 ? 9.477 -4.627 -17.013 1.00 94.31 78 ARG A CA 1
ATOM 617 C C . ARG A 1 78 ? 10.201 -3.304 -17.230 1.00 94.31 78 ARG A C 1
ATOM 619 O O . ARG A 1 78 ? 10.846 -3.117 -18.256 1.00 94.31 78 ARG A O 1
ATOM 626 N N . VAL A 1 79 ? 10.143 -2.410 -16.244 1.00 93.38 79 VAL A N 1
ATOM 627 C CA . VAL A 1 79 ? 10.762 -1.075 -16.288 1.00 93.38 79 VAL A CA 1
ATOM 628 C C . VAL A 1 79 ? 12.251 -1.110 -16.664 1.00 93.38 79 VAL A C 1
ATOM 630 O O . VAL A 1 79 ? 12.641 -0.270 -17.465 1.00 93.38 79 VAL A O 1
ATOM 633 N N . PRO A 1 80 ? 13.090 -2.067 -16.211 1.00 91.62 80 PRO A N 1
ATOM 634 C CA . PRO A 1 80 ? 14.494 -2.108 -16.630 1.00 91.62 80 PRO A CA 1
ATOM 635 C C . PRO A 1 80 ? 14.724 -2.345 -18.126 1.00 91.62 80 PRO A C 1
ATOM 637 O O . PRO A 1 80 ? 15.807 -2.041 -18.614 1.00 91.62 80 PRO A O 1
ATOM 640 N N . LEU A 1 81 ? 13.744 -2.907 -18.838 1.00 91.94 81 LEU A N 1
ATOM 641 C CA . LEU A 1 81 ? 13.821 -3.165 -20.278 1.00 91.94 81 LEU A CA 1
ATOM 642 C C . LEU A 1 81 ? 13.141 -2.059 -21.089 1.00 91.94 81 LEU A C 1
ATOM 644 O O . LEU A 1 81 ? 13.611 -1.718 -22.168 1.00 91.94 81 LEU A O 1
ATOM 648 N N . GLU A 1 82 ? 12.034 -1.521 -20.577 1.00 90.88 82 GLU A N 1
ATOM 649 C CA . GLU A 1 82 ? 11.192 -0.572 -21.309 1.00 90.88 82 GLU A CA 1
ATOM 650 C C . GLU A 1 82 ? 11.521 0.899 -20.983 1.00 90.88 82 GLU A C 1
ATOM 652 O O . GLU A 1 82 ? 11.492 1.726 -21.890 1.00 90.88 82 GLU A O 1
AT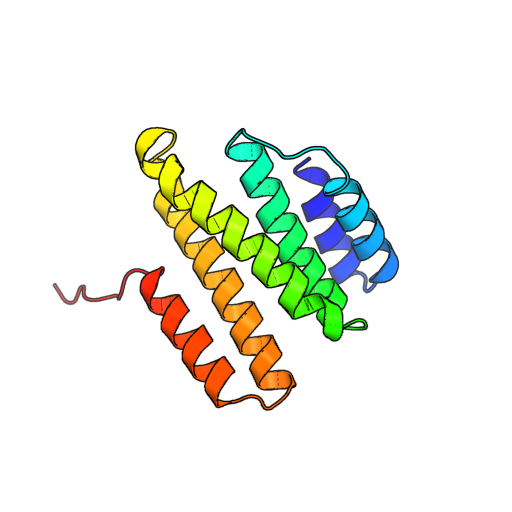OM 657 N N . GLN A 1 83 ? 11.799 1.240 -19.713 1.00 90.88 83 GLN A N 1
ATOM 658 C CA . GLN A 1 83 ? 11.968 2.625 -19.212 1.00 90.88 83 GLN A CA 1
ATOM 659 C C . GLN A 1 83 ? 12.941 2.704 -18.002 1.00 90.88 83 GLN A C 1
ATOM 661 O O . GLN A 1 83 ? 12.517 2.984 -16.872 1.00 90.88 83 GLN A O 1
ATOM 666 N N . PRO A 1 84 ? 14.247 2.413 -18.175 1.00 90.12 84 PRO A N 1
ATOM 667 C CA . PRO A 1 84 ? 15.203 2.252 -17.068 1.00 90.12 84 PRO A CA 1
ATOM 668 C C . PRO A 1 84 ? 15.342 3.475 -16.146 1.00 90.12 84 PRO A C 1
ATOM 670 O O . PRO A 1 84 ? 15.593 3.338 -14.947 1.00 90.12 84 PRO A O 1
ATOM 673 N N . GLU A 1 85 ? 15.153 4.678 -16.679 1.00 91.31 85 GLU A N 1
ATOM 674 C CA . GLU A 1 85 ? 15.197 5.948 -15.954 1.00 91.31 85 GLU A CA 1
ATOM 675 C C . GLU A 1 85 ? 14.162 6.035 -14.826 1.00 91.31 85 GLU A C 1
ATOM 677 O O . GLU A 1 85 ? 14.343 6.787 -13.868 1.00 91.31 85 GLU A O 1
ATOM 682 N N . MET A 1 86 ? 13.098 5.230 -14.892 1.00 90.56 86 MET A N 1
ATOM 683 C CA . MET A 1 86 ? 12.044 5.221 -13.882 1.00 90.56 86 MET A CA 1
ATOM 684 C C . MET A 1 86 ? 12.278 4.212 -12.756 1.00 90.56 86 MET A C 1
ATOM 686 O O . MET A 1 86 ? 11.541 4.219 -11.773 1.00 90.56 86 MET A O 1
ATOM 690 N N . ILE A 1 87 ? 13.310 3.364 -12.833 1.00 91.75 87 ILE A N 1
ATOM 691 C CA . ILE A 1 87 ? 13.616 2.381 -11.778 1.00 91.75 87 ILE A CA 1
ATOM 692 C C . ILE A 1 87 ? 13.660 3.021 -10.374 1.00 91.75 87 ILE A C 1
ATOM 694 O O . ILE A 1 87 ? 13.049 2.453 -9.463 1.00 91.75 87 ILE A O 1
ATOM 698 N N . PRO A 1 88 ? 14.317 4.181 -10.149 1.00 92.19 88 PRO A N 1
ATOM 699 C CA . PRO A 1 88 ? 14.372 4.787 -8.819 1.00 92.19 88 PRO A CA 1
ATOM 700 C C . PRO A 1 88 ? 12.989 5.172 -8.279 1.00 92.19 88 PRO A C 1
ATOM 702 O O . PRO A 1 88 ? 12.669 4.853 -7.134 1.00 92.19 88 PRO A O 1
ATOM 705 N N . SER A 1 89 ? 12.141 5.792 -9.108 1.00 91.69 89 SER A N 1
ATOM 706 C CA . SER A 1 89 ? 10.794 6.204 -8.693 1.00 91.69 89 SER A CA 1
ATOM 707 C C . SER A 1 89 ? 9.902 4.997 -8.400 1.00 91.69 89 SER A C 1
ATOM 709 O O . SER A 1 89 ? 9.127 5.013 -7.445 1.00 91.69 89 SER A O 1
ATOM 711 N N . GLN A 1 90 ? 10.069 3.902 -9.146 1.00 93.94 90 GLN A N 1
ATOM 712 C CA . GLN A 1 90 ? 9.336 2.660 -8.902 1.00 93.94 90 GLN A CA 1
ATOM 713 C C . GLN A 1 90 ? 9.791 1.927 -7.642 1.00 93.94 90 GLN A C 1
ATOM 715 O O . GLN A 1 90 ? 8.966 1.377 -6.912 1.00 93.94 90 GLN A O 1
ATOM 720 N N . LYS A 1 91 ? 11.085 1.944 -7.329 1.00 93.31 91 LYS A N 1
ATOM 721 C CA . LYS A 1 91 ? 11.577 1.425 -6.050 1.00 93.31 91 LYS A CA 1
ATOM 722 C C . LYS A 1 91 ? 11.037 2.234 -4.869 1.00 93.31 91 LYS A C 1
ATOM 724 O O . LYS A 1 91 ? 10.586 1.654 -3.886 1.00 93.31 91 LYS A O 1
ATOM 729 N N . GLN A 1 92 ? 10.991 3.560 -4.987 1.00 93.19 92 GLN A N 1
ATOM 730 C CA . GLN A 1 92 ? 10.393 4.419 -3.963 1.00 93.19 92 GLN A CA 1
ATOM 731 C C . GLN A 1 92 ? 8.889 4.150 -3.777 1.00 93.19 92 GLN A C 1
ATOM 733 O O . GLN A 1 92 ? 8.383 4.181 -2.653 1.00 93.19 92 GLN A O 1
ATOM 738 N N . LEU A 1 93 ? 8.168 3.846 -4.858 1.00 93.38 93 LEU A N 1
ATOM 739 C CA . LEU A 1 93 ? 6.752 3.495 -4.781 1.00 93.38 93 LEU A CA 1
ATOM 740 C C . LEU A 1 93 ? 6.541 2.140 -4.087 1.00 93.38 93 LEU A C 1
ATOM 742 O O . LEU A 1 93 ? 5.685 2.037 -3.213 1.00 93.38 93 LEU A O 1
ATOM 746 N N . ALA A 1 94 ? 7.374 1.138 -4.385 1.00 95.00 94 ALA A N 1
ATOM 747 C CA . ALA A 1 94 ? 7.364 -0.149 -3.683 1.00 95.00 94 ALA A CA 1
ATOM 748 C C . ALA A 1 94 ? 7.657 0.004 -2.181 1.00 95.00 94 ALA A C 1
ATOM 750 O O . ALA A 1 94 ? 6.920 -0.518 -1.347 1.00 95.00 94 ALA A O 1
ATOM 751 N N . ALA A 1 95 ? 8.664 0.810 -1.830 1.00 94.50 95 ALA A N 1
ATOM 752 C CA . ALA A 1 95 ? 8.944 1.188 -0.446 1.00 94.50 95 ALA A CA 1
ATOM 753 C C . ALA A 1 95 ? 7.725 1.839 0.231 1.00 94.50 95 ALA A C 1
ATOM 755 O O . ALA A 1 95 ? 7.403 1.512 1.370 1.00 94.50 95 ALA A O 1
ATOM 756 N N . SER A 1 96 ? 7.012 2.717 -0.478 1.00 95.00 96 SER A N 1
ATOM 757 C CA . SER A 1 96 ? 5.817 3.392 0.046 1.00 95.00 96 SER A CA 1
ATOM 758 C C . SER A 1 96 ? 4.666 2.415 0.335 1.00 95.00 96 SER A C 1
ATOM 760 O O . SER A 1 96 ? 3.945 2.602 1.311 1.00 95.00 96 SER A O 1
ATOM 762 N N . ILE A 1 97 ? 4.516 1.350 -0.464 1.00 95.88 97 ILE A N 1
ATOM 763 C CA . ILE A 1 97 ? 3.556 0.260 -0.200 1.00 95.88 97 ILE A CA 1
ATOM 764 C C . ILE A 1 97 ? 3.942 -0.490 1.082 1.00 95.88 97 ILE A C 1
ATOM 766 O O . ILE A 1 97 ? 3.096 -0.701 1.949 1.00 95.88 97 ILE A O 1
ATOM 770 N N . CYS A 1 98 ? 5.221 -0.849 1.235 1.00 96.00 98 CYS A N 1
ATOM 771 C CA . CYS A 1 98 ? 5.733 -1.517 2.436 1.00 96.00 98 CYS A CA 1
ATOM 772 C C . CYS A 1 98 ? 5.556 -0.664 3.704 1.00 96.00 98 CYS A C 1
ATOM 774 O O . CYS A 1 98 ? 5.201 -1.198 4.754 1.00 96.00 98 CYS A O 1
ATOM 776 N N . ILE A 1 99 ? 5.742 0.658 3.606 1.00 95.56 99 ILE A N 1
ATOM 777 C CA . ILE A 1 99 ? 5.480 1.590 4.712 1.00 95.56 99 ILE A CA 1
ATOM 778 C C . ILE A 1 99 ? 3.999 1.568 5.097 1.00 95.56 99 ILE A C 1
ATO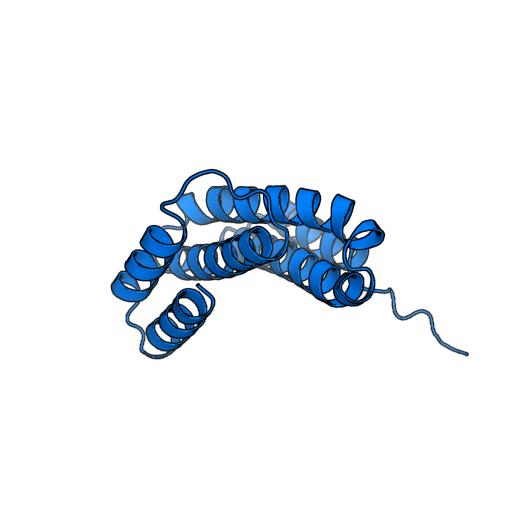M 780 O O . ILE A 1 99 ? 3.704 1.430 6.278 1.00 95.56 99 ILE A O 1
ATOM 784 N N . GLN A 1 100 ? 3.070 1.632 4.137 1.00 96.00 100 GLN A N 1
ATOM 785 C CA . GLN A 1 100 ? 1.637 1.578 4.455 1.00 96.00 100 GLN A CA 1
ATOM 786 C C . GLN A 1 100 ? 1.222 0.242 5.082 1.00 96.00 100 GLN A C 1
ATOM 788 O O . GLN A 1 100 ? 0.437 0.237 6.025 1.00 96.00 100 GLN A O 1
ATOM 793 N N . PHE A 1 101 ? 1.787 -0.886 4.631 1.00 96.44 101 PHE A N 1
ATOM 794 C CA . PHE A 1 101 ? 1.603 -2.166 5.326 1.00 96.44 101 PHE A CA 1
ATOM 795 C C . PHE A 1 101 ? 2.073 -2.082 6.778 1.00 96.44 101 PHE A C 1
ATOM 797 O O . PHE A 1 101 ? 1.373 -2.522 7.688 1.00 96.44 101 PHE A O 1
ATOM 804 N N . ALA A 1 102 ? 3.257 -1.514 7.002 1.00 95.44 102 ALA A N 1
ATOM 805 C CA . ALA A 1 102 ? 3.825 -1.396 8.332 1.00 95.44 102 ALA A CA 1
ATOM 806 C C . ALA A 1 102 ? 2.983 -0.495 9.249 1.00 95.44 102 ALA A C 1
ATOM 808 O O . ALA A 1 102 ? 2.730 -0.867 10.392 1.00 95.44 102 ALA A O 1
ATOM 809 N N . GLU A 1 103 ? 2.516 0.647 8.740 1.00 95.12 103 GLU A N 1
ATOM 810 C CA . GLU A 1 103 ? 1.631 1.577 9.448 1.00 95.12 103 GLU A CA 1
ATOM 811 C C . GLU A 1 103 ? 0.292 0.921 9.806 1.00 95.12 103 GLU A C 1
ATOM 813 O O . GLU A 1 103 ? -0.147 1.032 10.953 1.00 95.12 103 GLU A O 1
ATOM 818 N N . HIS A 1 104 ? -0.304 0.169 8.874 1.00 95.25 104 HIS A N 1
ATOM 819 C CA . HIS A 1 104 ? -1.523 -0.599 9.122 1.00 95.25 104 HIS A CA 1
ATOM 820 C C . HIS A 1 104 ? -1.325 -1.618 10.249 1.00 95.25 104 HIS A C 1
ATOM 822 O O . HIS A 1 104 ? -2.040 -1.611 11.251 1.00 95.25 104 HIS A O 1
ATOM 828 N N . TYR A 1 105 ? -0.306 -2.475 10.128 1.00 96.06 105 TYR A N 1
ATOM 829 C CA . TYR A 1 105 ? -0.015 -3.491 11.140 1.00 96.06 105 TYR A CA 1
ATOM 830 C C . TYR A 1 105 ? 0.329 -2.874 12.496 1.00 96.06 105 TYR A C 1
ATOM 832 O O . TYR A 1 105 ? -0.036 -3.429 13.531 1.00 96.06 105 TYR A O 1
ATOM 840 N N . LEU A 1 106 ? 0.995 -1.718 12.518 1.00 94.56 106 LEU A N 1
ATOM 841 C CA . LEU A 1 106 ? 1.272 -0.989 13.750 1.00 94.56 106 LEU A CA 1
ATOM 842 C C . LEU A 1 106 ? -0.025 -0.506 14.417 1.00 94.56 106 LEU A C 1
ATOM 844 O O . LEU A 1 106 ? -0.176 -0.666 15.630 1.00 94.56 106 LEU A O 1
ATOM 848 N N . ALA A 1 107 ? -0.966 0.039 13.641 1.00 93.44 107 ALA A N 1
ATOM 849 C CA . ALA A 1 107 ? -2.271 0.479 14.134 1.00 93.44 107 ALA A CA 1
ATOM 850 C C . ALA A 1 107 ? -3.117 -0.689 14.677 1.00 93.44 107 ALA A C 1
ATOM 852 O O . ALA A 1 107 ? -3.797 -0.535 15.695 1.00 93.44 107 ALA A O 1
ATOM 853 N N . GLU A 1 108 ? -3.010 -1.865 14.056 1.00 94.00 108 GLU A N 1
ATOM 854 C CA . GLU A 1 108 ? -3.666 -3.109 14.485 1.00 94.00 108 GLU A CA 1
ATOM 855 C C . GLU A 1 108 ? -2.891 -3.873 15.577 1.00 94.00 108 GLU A C 1
ATOM 857 O O . GLU A 1 108 ? -3.317 -4.940 16.017 1.00 94.00 108 GLU A O 1
ATOM 862 N N . LYS A 1 109 ? -1.773 -3.317 16.072 1.00 95.88 109 LYS A N 1
ATOM 863 C CA . LYS A 1 109 ? -0.897 -3.917 17.102 1.00 95.88 109 LYS A CA 1
ATOM 864 C C . LYS A 1 109 ? -0.275 -5.259 16.686 1.00 95.88 109 LYS A C 1
ATOM 866 O O . LYS A 1 109 ? 0.177 -6.034 17.528 1.00 95.88 109 LYS A O 1
ATOM 871 N N . GLU A 1 110 ? -0.183 -5.514 15.386 1.00 95.25 110 GLU A N 1
ATOM 872 C CA . GLU A 1 110 ? 0.504 -6.657 14.785 1.00 95.25 110 GLU A CA 1
ATOM 873 C C . GLU A 1 110 ? 2.006 -6.366 14.610 1.00 95.25 110 GLU A C 1
ATOM 875 O O . GLU A 1 110 ? 2.542 -6.322 13.499 1.00 95.25 110 GLU A O 1
ATOM 880 N N . TYR A 1 111 ? 2.706 -6.142 15.725 1.00 94.50 111 TYR A N 1
ATOM 881 C CA . TYR A 1 111 ? 4.079 -5.618 15.725 1.00 94.50 111 TYR A CA 1
ATOM 882 C C . TYR A 1 111 ? 5.071 -6.460 14.909 1.00 94.50 111 TYR A C 1
ATOM 884 O O . TYR A 1 111 ? 5.900 -5.900 14.191 1.00 94.50 111 TYR A O 1
ATOM 892 N N . ASP A 1 112 ? 4.961 -7.790 14.941 1.00 95.50 112 ASP A N 1
ATOM 893 C CA . ASP A 1 112 ? 5.839 -8.674 14.165 1.00 95.50 112 ASP A CA 1
ATOM 894 C C . ASP A 1 112 ? 5.706 -8.450 12.653 1.00 95.50 112 ASP A C 1
ATOM 896 O O . ASP A 1 112 ? 6.702 -8.462 11.922 1.00 95.50 112 ASP A O 1
ATOM 900 N N . LYS A 1 113 ? 4.480 -8.219 12.170 1.00 95.19 113 LYS A N 1
ATOM 901 C CA . LYS A 1 113 ? 4.218 -7.934 10.755 1.00 95.19 113 LYS A CA 1
ATOM 902 C C . LYS A 1 113 ? 4.646 -6.518 10.384 1.00 95.19 113 LYS A C 1
ATOM 904 O O . LYS A 1 113 ? 5.210 -6.325 9.304 1.00 95.19 113 LYS A O 1
ATOM 909 N N . ALA A 1 114 ? 4.457 -5.554 11.286 1.00 94.06 114 ALA A N 1
ATOM 910 C CA . ALA A 1 114 ? 4.929 -4.185 11.097 1.00 94.06 114 ALA A CA 1
ATOM 911 C C . ALA A 1 114 ? 6.457 -4.136 10.934 1.00 94.06 114 ALA A C 1
ATOM 913 O O . ALA A 1 114 ? 6.964 -3.562 9.972 1.00 94.06 114 ALA A O 1
ATOM 914 N N . VAL A 1 115 ? 7.201 -4.822 11.812 1.00 95.00 115 VAL A N 1
ATOM 915 C CA . VAL A 1 115 ? 8.671 -4.900 11.744 1.00 95.00 115 VAL A CA 1
ATOM 916 C C . VAL A 1 115 ? 9.144 -5.540 10.439 1.00 95.00 115 VAL A C 1
ATOM 918 O O . VAL A 1 115 ? 10.094 -5.048 9.833 1.00 95.00 115 VAL A O 1
ATOM 921 N N . ARG A 1 116 ? 8.504 -6.627 9.987 1.00 94.75 116 ARG A N 1
ATOM 922 C CA . ARG A 1 116 ? 8.840 -7.260 8.697 1.00 94.75 116 ARG A CA 1
ATOM 923 C C . ARG A 1 116 ? 8.605 -6.303 7.530 1.00 94.75 116 ARG A C 1
ATOM 925 O O . ARG A 1 116 ? 9.507 -6.101 6.730 1.00 94.75 116 ARG A O 1
ATOM 932 N N . SER A 1 117 ? 7.454 -5.641 7.512 1.00 91.75 117 SER A N 1
ATOM 933 C CA . SER A 1 117 ? 7.090 -4.703 6.446 1.00 91.75 117 SER A CA 1
ATOM 934 C C . SER A 1 117 ? 8.050 -3.508 6.381 1.00 91.75 117 SER A C 1
ATOM 936 O O . SER A 1 117 ? 8.475 -3.117 5.298 1.00 91.75 117 SER A O 1
ATOM 938 N N . TYR A 1 118 ? 8.488 -2.972 7.529 1.00 92.31 118 TYR A N 1
ATOM 939 C CA . TYR A 1 118 ? 9.533 -1.941 7.55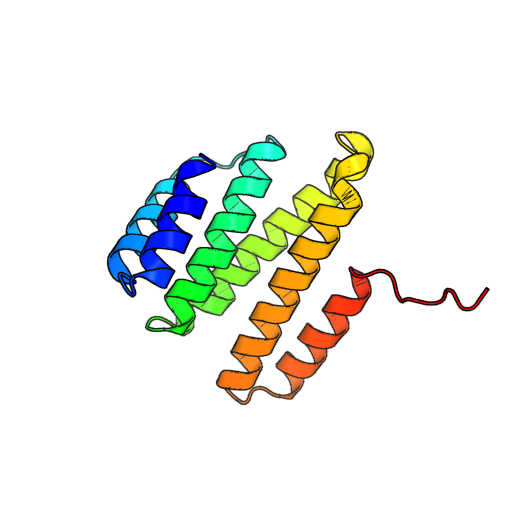5 1.00 92.31 118 TYR A CA 1
ATOM 940 C C . TYR A 1 118 ? 10.890 -2.448 7.061 1.00 92.31 118 TYR A C 1
ATOM 942 O O . TYR A 1 118 ? 11.623 -1.693 6.430 1.00 92.31 118 TYR A O 1
ATOM 950 N N . LYS A 1 119 ? 11.242 -3.714 7.316 1.00 92.50 119 LYS A N 1
ATOM 951 C CA . LYS A 1 119 ? 12.481 -4.295 6.780 1.00 92.50 119 LYS A CA 1
ATOM 952 C C . LYS A 1 119 ? 12.447 -4.394 5.255 1.00 92.50 119 LYS A C 1
ATOM 954 O O . LYS A 1 119 ? 13.455 -4.107 4.614 1.00 92.50 119 LYS A O 1
ATOM 959 N N . ASP A 1 120 ? 11.291 -4.720 4.683 1.00 90.00 120 ASP A N 1
ATOM 960 C CA . ASP A 1 120 ? 11.123 -4.834 3.232 1.00 90.00 120 ASP A CA 1
ATOM 961 C C . ASP A 1 120 ? 11.361 -3.499 2.509 1.00 90.00 120 ASP A C 1
ATOM 963 O O . ASP A 1 120 ? 11.851 -3.495 1.381 1.00 90.00 120 ASP A O 1
ATOM 967 N N . VAL A 1 121 ? 11.132 -2.357 3.168 1.00 89.56 121 VAL A N 1
ATOM 968 C CA . VAL A 1 121 ? 11.450 -1.018 2.633 1.00 89.56 121 VAL A CA 1
ATOM 969 C C . VAL A 1 121 ? 12.918 -0.913 2.200 1.00 89.56 121 VAL A C 1
ATOM 971 O O . VAL A 1 121 ? 13.213 -0.378 1.127 1.00 89.56 121 VAL A O 1
ATOM 974 N N . PHE A 1 122 ? 13.845 -1.470 2.987 1.00 86.62 122 PHE A N 1
ATOM 975 C CA . PHE A 1 122 ? 15.284 -1.422 2.698 1.00 86.62 122 PHE A CA 1
ATOM 976 C C . PHE A 1 122 ? 15.699 -2.303 1.518 1.00 86.62 122 PHE A C 1
ATOM 978 O O . PHE A 1 122 ? 16.777 -2.108 0.968 1.00 86.62 122 PHE A O 1
ATOM 985 N N . SER A 1 123 ? 14.858 -3.250 1.093 1.00 87.62 123 SER A N 1
ATOM 986 C CA . SER A 1 123 ? 15.112 -4.005 -0.139 1.00 87.62 123 SER A CA 1
ATOM 987 C C . SER A 1 123 ? 14.930 -3.143 -1.398 1.00 87.62 123 SER A C 1
ATOM 989 O O . SER A 1 123 ? 15.509 -3.433 -2.447 1.00 87.62 123 SER A O 1
ATOM 991 N N . TYR A 1 124 ? 14.159 -2.054 -1.288 1.00 83.56 124 TYR A N 1
ATOM 992 C CA . TYR A 1 124 ? 13.856 -1.150 -2.393 1.00 83.56 124 TYR A CA 1
ATOM 993 C C . TYR A 1 124 ? 14.659 0.146 -2.340 1.00 83.56 124 TYR A C 1
ATOM 995 O O . TYR A 1 124 ? 15.085 0.640 -3.384 1.00 83.56 124 TYR A O 1
ATOM 1003 N N . LEU A 1 125 ? 14.877 0.709 -1.153 1.00 78.50 125 LEU A N 1
ATOM 1004 C CA . LEU A 1 125 ? 15.680 1.918 -1.016 1.00 78.50 125 LEU A CA 1
ATOM 1005 C C . LEU A 1 125 ? 17.172 1.576 -1.115 1.00 78.50 125 LEU A C 1
ATOM 1007 O O . LEU A 1 125 ? 17.602 0.564 -0.565 1.00 78.50 125 LEU A O 1
ATOM 1011 N N . PRO A 1 126 ? 17.986 2.395 -1.801 1.00 66.56 126 PRO A N 1
ATOM 1012 C CA . PRO A 1 126 ? 19.427 2.232 -1.720 1.00 66.56 126 PRO A CA 1
ATOM 1013 C C . PRO A 1 126 ? 19.839 2.379 -0.251 1.00 66.56 126 PRO A C 1
ATOM 1015 O O . PRO A 1 126 ? 19.599 3.417 0.362 1.00 66.56 126 PRO A O 1
ATOM 1018 N N . THR A 1 127 ? 20.442 1.339 0.327 1.00 56.28 127 THR A N 1
ATOM 1019 C CA . THR A 1 127 ? 21.202 1.486 1.570 1.00 56.28 127 THR A CA 1
ATOM 1020 C C . THR A 1 127 ? 22.278 2.522 1.306 1.00 56.28 127 THR A C 1
ATOM 1022 O O . THR A 1 127 ? 23.130 2.312 0.439 1.00 56.28 127 THR A O 1
ATOM 1025 N N . ASP A 1 128 ? 22.198 3.640 2.018 1.00 49.12 128 ASP A N 1
ATOM 1026 C CA . ASP A 1 128 ? 23.181 4.713 1.996 1.00 49.12 128 ASP A CA 1
ATOM 1027 C C . ASP A 1 128 ? 24.500 4.214 2.609 1.00 49.12 128 ASP A C 1
ATOM 1029 O O . ASP A 1 128 ? 24.850 4.497 3.746 1.00 49.12 128 ASP A O 1
ATOM 1033 N N . ASN A 1 129 ? 25.209 3.377 1.853 1.00 43.44 129 ASN A N 1
ATOM 1034 C CA . ASN A 1 129 ? 26.583 2.976 2.111 1.00 43.44 129 ASN A CA 1
ATOM 1035 C C . ASN A 1 129 ? 27.493 3.736 1.141 1.00 43.44 129 ASN A C 1
ATOM 1037 O O . ASN A 1 129 ? 28.265 3.136 0.392 1.00 43.44 129 ASN A O 1
ATOM 1041 N N . LYS A 1 130 ? 27.397 5.070 1.141 1.00 38.69 130 LYS A N 1
ATOM 1042 C CA . LYS A 1 130 ? 28.456 5.938 0.620 1.00 38.69 130 LYS A CA 1
ATOM 1043 C C . LYS A 1 130 ? 28.994 6.835 1.729 1.00 38.69 130 LYS A C 1
ATOM 1045 O O . LYS A 1 130 ? 28.801 8.041 1.741 1.00 38.69 130 LYS A O 1
ATOM 1050 N N . VAL A 1 131 ? 29.761 6.215 2.624 1.00 40.81 131 VAL A N 1
ATOM 1051 C CA . VAL A 1 131 ? 30.986 6.852 3.114 1.00 40.81 131 VAL A CA 1
ATOM 1052 C C . VAL A 1 131 ? 32.054 6.551 2.062 1.00 40.81 131 VAL A C 1
ATOM 1054 O O . VAL A 1 131 ? 32.581 5.444 2.016 1.00 40.81 131 VAL A O 1
ATOM 1057 N N . SER A 1 132 ? 32.283 7.479 1.133 1.00 32.81 132 SER A N 1
ATOM 1058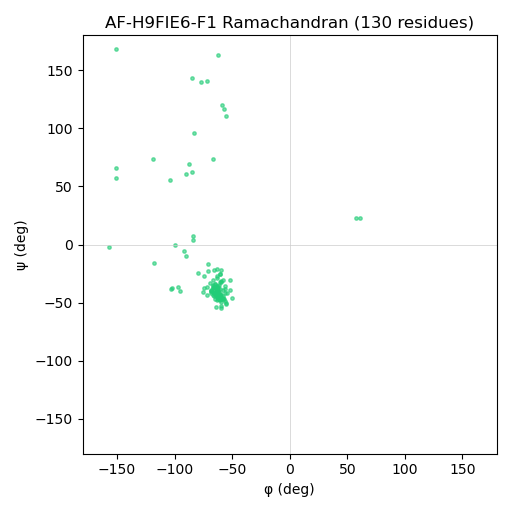 C CA . SER A 1 132 ? 33.530 7.617 0.357 1.00 32.81 132 SER A CA 1
ATOM 1059 C C . SER A 1 132 ? 33.600 9.001 -0.268 1.00 32.81 132 SER A C 1
ATOM 1061 O O . SER A 1 132 ? 32.572 9.434 -0.833 1.00 32.81 132 SER A O 1
#

Nearest PDB structures (foldseek):
  8bbe-assembly1_D  TM=9.136E-01  e=1.027E-07  Homo sapiens
  2v7d-assembly2_C  TM=3.994E-01  e=5.607E-01  Bos taurus
  6yo8-assembly2_C  TM=4.165E-01  e=7.195E-01  Homo sapiens
  2v7d-assembly1_A  TM=3.993E-01  e=6.195E-01  Bos taurus
  5d3f-assembly1_B-2  TM=4.465E-01  e=1.951E+00  Homo sapiens

Sequence (132 aa):
DFLCCDLAELLLKLKKINKAEKVLKQALEHDIVQDIPSMMNDVKCLLLLAKVYESHKKEAVIETLNKALDLQSRILKRVPLEQPEMIPSQKQLAASICIQFAEHYLAEKEYDKAVRSYKDVFSYLPTDNKVS

Mean predicted aligned error: 5.37 Å

Radius of gyration: 15.37 Å; Cα contacts (8 Å, |Δi|>4): 137; chains: 1; bounding box: 50×27×38 Å